Protein AF-A0A959YCK9-F1 (afdb_monomer_lite)

Sequence (73 aa):
MPKSYKHKKDTRTHIPSREEAGYEDANPLVQEKQELYLPKNPVVHRGQDPELFWLDKYGNDDRDDTLRVDLRS

Radius of gyration: 20.75 Å; chains: 1; bounding box: 45×21×63 Å

pLDDT: mean 72.73, std 7.36, range [55.94, 83.56]

Secondary structure (DSSP, 8-state):
-------TT---S----GGGTTGGGG-HHHHHTSEEEEEPP---STTT-HHHHHTTTT-GGG---EEEEETT-

Structure (mmCIF, N/CA/C/O backbone):
data_AF-A0A959YCK9-F1
#
_entry.id   AF-A0A959YCK9-F1
#
loop_
_atom_site.group_PDB
_atom_site.id
_atom_site.type_symbol
_atom_site.label_atom_id
_atom_site.label_alt_id
_atom_site.label_comp_id
_atom_site.label_asym_id
_atom_site.label_entity_id
_atom_site.label_seq_id
_atom_site.pdbx_PDB_ins_code
_atom_site.Cartn_x
_atom_site.Cartn_y
_atom_site.Cartn_z
_atom_site.occupancy
_atom_site.B_iso_or_equiv
_atom_site.auth_seq_id
_atom_site.auth_comp_id
_atom_site.auth_asym_id
_atom_site.auth_atom_id
_atom_site.pdbx_PDB_model_num
ATOM 1 N N . MET A 1 1 ? -9.949 -1.633 44.932 1.00 59.31 1 MET A N 1
ATOM 2 C CA . MET A 1 1 ? -10.590 -1.504 43.604 1.00 59.31 1 MET A CA 1
ATOM 3 C C . MET A 1 1 ? -9.600 -1.959 42.542 1.00 59.31 1 MET A C 1
ATOM 5 O O . MET A 1 1 ? -8.451 -1.535 42.627 1.00 59.31 1 MET A O 1
ATOM 9 N N . PRO A 1 2 ? -9.978 -2.837 41.601 1.00 65.44 2 PRO A N 1
ATOM 10 C CA . PRO A 1 2 ? -9.063 -3.291 40.557 1.00 65.44 2 PRO A CA 1
ATOM 11 C C . PRO A 1 2 ? -8.731 -2.139 39.591 1.00 65.44 2 PRO A C 1
ATOM 13 O O . PRO A 1 2 ? -9.620 -1.410 39.155 1.00 65.44 2 PRO A O 1
ATOM 16 N N . LYS A 1 3 ? -7.444 -1.954 39.271 1.00 74.50 3 LYS A N 1
ATOM 17 C CA . LYS A 1 3 ? -6.982 -1.000 38.249 1.00 74.50 3 LYS A CA 1
ATOM 18 C C . LYS A 1 3 ? -7.063 -1.672 36.877 1.00 74.50 3 LYS A C 1
ATOM 20 O O . LYS A 1 3 ? -6.281 -2.571 36.594 1.00 74.50 3 LYS A O 1
ATOM 25 N N . SER A 1 4 ? -7.987 -1.228 36.027 1.00 77.81 4 SER A N 1
ATOM 26 C CA . SER A 1 4 ? -8.017 -1.613 34.611 1.00 77.81 4 SER A CA 1
ATOM 27 C C . SER A 1 4 ? -7.063 -0.726 33.808 1.00 77.81 4 SER A C 1
ATOM 29 O O . SER A 1 4 ? -7.186 0.503 33.855 1.00 77.81 4 SER A O 1
ATOM 31 N N . TYR A 1 5 ? -6.155 -1.319 33.039 1.00 80.50 5 TYR A N 1
ATOM 32 C CA . TYR A 1 5 ? -5.327 -0.579 32.090 1.00 80.50 5 TYR A CA 1
ATOM 33 C C . TYR A 1 5 ? -6.149 -0.256 30.837 1.00 80.50 5 TYR A C 1
ATOM 35 O O . TYR A 1 5 ? -6.738 -1.147 30.232 1.00 80.50 5 TYR A O 1
ATOM 43 N N . LYS A 1 6 ? -6.227 1.030 30.471 1.00 79.62 6 LYS A N 1
ATOM 44 C CA . LYS A 1 6 ? -6.920 1.499 29.262 1.00 79.62 6 LYS A CA 1
ATOM 45 C C . LYS A 1 6 ? -5.907 2.045 28.258 1.00 79.62 6 LYS A C 1
ATOM 47 O O . LYS A 1 6 ? -5.085 2.891 28.614 1.00 79.62 6 LYS A O 1
ATOM 52 N N . HIS A 1 7 ? -6.009 1.621 27.003 1.00 79.12 7 HIS A N 1
ATOM 53 C CA . HIS A 1 7 ? -5.165 2.101 25.911 1.00 79.12 7 HIS A CA 1
ATOM 54 C C . HIS A 1 7 ? -5.731 3.408 25.343 1.00 79.12 7 HIS A C 1
ATOM 56 O O . HIS A 1 7 ? -6.477 3.412 24.377 1.00 79.12 7 HIS A O 1
ATOM 62 N N . LYS A 1 8 ? -5.382 4.548 25.953 1.00 79.25 8 LYS A N 1
ATOM 63 C CA . LYS A 1 8 ? -5.905 5.872 25.544 1.00 79.25 8 LYS A CA 1
ATOM 64 C C . LYS A 1 8 ? -5.522 6.303 24.120 1.00 79.25 8 LYS A C 1
ATOM 66 O O . LYS A 1 8 ? -6.102 7.251 23.610 1.00 79.25 8 LYS A O 1
ATOM 71 N N . LYS A 1 9 ? -4.510 5.665 23.528 1.00 82.38 9 LYS A N 1
ATOM 72 C CA . LYS A 1 9 ? -4.040 5.936 22.162 1.00 82.38 9 LYS A CA 1
ATOM 73 C C . LYS A 1 9 ? -4.737 5.074 21.110 1.00 82.38 9 LYS A C 1
ATOM 75 O O . LYS A 1 9 ? -4.512 5.301 19.928 1.00 82.38 9 LYS A O 1
ATOM 80 N N . ASP A 1 10 ? -5.519 4.082 21.530 1.00 77.50 10 ASP A N 1
ATOM 81 C CA . ASP A 1 10 ? -6.245 3.236 20.597 1.00 77.50 10 ASP A CA 1
ATOM 82 C C . ASP A 1 10 ? -7.463 4.003 20.077 1.00 77.50 10 ASP A C 1
ATOM 84 O O . ASP A 1 10 ? -8.382 4.326 20.830 1.00 77.50 10 ASP A O 1
ATOM 88 N N . THR A 1 11 ? -7.416 4.372 18.801 1.00 77.50 11 THR A N 1
ATOM 89 C CA . THR A 1 11 ? -8.492 5.087 18.105 1.00 77.50 11 THR A CA 1
ATOM 90 C C . THR A 1 11 ? -9.410 4.137 17.341 1.00 77.50 11 THR A C 1
ATOM 92 O O . THR A 1 11 ? -10.339 4.593 16.671 1.00 77.50 11 THR A O 1
ATOM 95 N N . ARG A 1 12 ? -9.171 2.821 17.421 1.00 72.88 12 ARG A N 1
ATOM 96 C CA . ARG A 1 12 ? -9.993 1.822 16.741 1.00 72.88 12 ARG A CA 1
ATOM 97 C C . ARG A 1 12 ? -11.373 1.792 17.382 1.00 72.88 12 ARG A C 1
ATOM 99 O O . ARG A 1 12 ? -11.523 1.608 18.585 1.00 72.88 12 ARG A O 1
ATOM 106 N N . THR A 1 13 ? -12.395 1.958 16.554 1.00 72.12 13 THR A N 1
ATOM 107 C CA . THR A 1 13 ? -13.796 1.933 16.990 1.00 72.12 13 THR A CA 1
ATOM 108 C C . THR A 1 13 ? -14.260 0.513 17.323 1.00 72.12 13 THR A C 1
ATOM 110 O O . THR A 1 13 ? -15.163 0.344 18.136 1.00 72.12 13 THR A O 1
ATOM 113 N N . HIS A 1 14 ? -13.630 -0.498 16.714 1.00 74.75 14 HIS A N 1
ATOM 114 C CA . HIS A 1 14 ? -13.941 -1.913 16.891 1.00 74.75 14 HIS A CA 1
ATOM 115 C C . HIS A 1 14 ? -12.668 -2.761 16.750 1.00 74.75 14 HIS A C 1
ATOM 117 O O . HIS A 1 14 ? -11.854 -2.524 15.854 1.00 74.75 14 HIS A O 1
ATOM 123 N N . ILE A 1 15 ? -12.509 -3.766 17.614 1.00 75.31 15 ILE A N 1
ATOM 124 C CA . ILE A 1 15 ? -11.493 -4.818 17.477 1.00 75.31 15 ILE A CA 1
ATOM 125 C C . ILE A 1 15 ? -12.251 -6.098 17.118 1.00 75.31 15 ILE A C 1
ATOM 127 O O . ILE A 1 15 ? -13.048 -6.541 17.945 1.00 75.31 15 ILE A O 1
ATOM 131 N N . PRO A 1 16 ? -12.087 -6.649 15.902 1.00 70.56 16 PRO A N 1
ATOM 132 C CA . PRO A 1 16 ? -12.812 -7.846 15.493 1.00 70.56 16 PRO A CA 1
ATOM 133 C C . PRO A 1 16 ? -12.494 -9.010 16.428 1.00 70.56 16 PRO A C 1
ATOM 135 O O . PRO A 1 16 ? -11.335 -9.234 16.796 1.00 70.56 16 PRO A O 1
ATOM 138 N N . SER A 1 17 ? -13.522 -9.759 16.811 1.00 79.00 17 SER A N 1
ATOM 139 C CA . SER A 1 17 ? -13.324 -11.072 17.413 1.00 79.00 17 SER A CA 1
ATOM 140 C C . SER A 1 17 ? -12.897 -12.090 16.346 1.00 79.00 17 SER A C 1
ATOM 142 O O . SER A 1 17 ? -12.988 -11.846 15.145 1.00 79.00 17 SER A O 1
ATOM 144 N N . ARG A 1 18 ? -12.437 -13.272 16.770 1.00 78.31 18 ARG A N 1
ATOM 145 C CA . ARG A 1 18 ? -12.012 -14.336 15.843 1.00 78.31 18 ARG A CA 1
ATOM 146 C C . ARG A 1 18 ? -13.141 -14.828 14.926 1.00 78.31 18 ARG A C 1
ATOM 148 O O . ARG A 1 18 ? -12.858 -15.310 13.838 1.00 78.31 18 ARG A O 1
ATOM 155 N N . GLU A 1 19 ? -14.391 -14.725 15.369 1.00 79.25 19 GLU A N 1
ATOM 156 C CA . GLU A 1 19 ? -15.578 -15.102 14.588 1.00 79.25 19 GLU A CA 1
ATOM 157 C C . GLU A 1 19 ? -15.995 -14.005 13.594 1.00 79.25 19 GLU A C 1
ATOM 159 O O . GLU A 1 19 ? -16.676 -14.291 12.617 1.00 79.25 19 GLU A O 1
ATOM 164 N N . GLU A 1 20 ? -15.531 -12.770 13.802 1.00 73.25 20 GLU A N 1
ATOM 165 C CA . GLU A 1 20 ? -15.774 -11.603 12.942 1.00 73.25 20 GLU A CA 1
ATOM 166 C C . GLU A 1 20 ? -14.587 -11.306 12.008 1.00 73.25 20 GLU A C 1
ATOM 168 O O . GLU A 1 20 ? -14.502 -10.223 11.421 1.00 73.25 20 GLU A O 1
ATOM 173 N N . ALA A 1 21 ? -13.648 -12.248 11.871 1.00 70.25 21 ALA A N 1
ATOM 174 C CA . ALA A 1 21 ? -12.542 -12.129 10.929 1.00 70.25 21 ALA A CA 1
ATOM 175 C C . ALA A 1 21 ? -13.088 -11.912 9.504 1.00 70.25 21 ALA A C 1
ATOM 177 O O . ALA A 1 21 ? -13.939 -12.671 9.040 1.00 70.25 21 ALA A O 1
ATOM 178 N N . GLY A 1 22 ? -12.621 -10.860 8.826 1.00 72.75 22 GLY A N 1
ATOM 179 C CA . GLY A 1 22 ? -13.103 -10.463 7.496 1.00 72.75 22 GLY A CA 1
ATOM 180 C C . GLY A 1 22 ? -14.222 -9.413 7.488 1.00 72.75 22 GLY A C 1
ATOM 181 O O . GLY A 1 22 ? -14.535 -8.874 6.431 1.00 72.75 22 GLY A O 1
ATOM 182 N N . TYR A 1 23 ? -14.792 -9.024 8.639 1.00 74.56 23 TYR A N 1
ATOM 183 C CA . TYR A 1 23 ? -15.774 -7.922 8.690 1.00 74.56 23 TYR A CA 1
ATOM 184 C C . TYR A 1 23 ? -15.191 -6.587 8.185 1.00 74.56 23 TYR A C 1
ATOM 186 O O . TYR A 1 23 ? -15.897 -5.724 7.662 1.00 74.56 23 TYR A O 1
ATOM 194 N N . GLU A 1 24 ? -13.876 -6.422 8.309 1.00 71.56 24 GLU A N 1
ATOM 195 C CA . GLU A 1 24 ? -13.140 -5.247 7.847 1.00 71.56 24 GLU A CA 1
ATOM 196 C C . GLU A 1 24 ? -12.988 -5.147 6.322 1.00 71.56 24 GLU A C 1
ATOM 198 O O . GLU A 1 24 ? -12.740 -4.047 5.833 1.00 71.56 24 GLU A O 1
ATOM 203 N N . ASP A 1 25 ? -13.240 -6.219 5.562 1.00 75.69 25 ASP A N 1
ATOM 204 C CA . ASP A 1 25 ? -13.219 -6.180 4.091 1.00 75.69 25 ASP A CA 1
ATOM 205 C C . ASP A 1 25 ? -14.311 -5.265 3.527 1.00 75.69 25 ASP A C 1
ATOM 207 O O . ASP A 1 25 ? -14.145 -4.673 2.462 1.00 75.69 25 ASP A O 1
ATOM 211 N N . ALA A 1 26 ? -15.421 -5.108 4.254 1.00 77.12 26 ALA A N 1
ATOM 212 C CA . ALA A 1 26 ? -16.499 -4.189 3.902 1.00 77.12 26 ALA A CA 1
ATOM 213 C C . ALA A 1 26 ? -16.206 -2.731 4.307 1.00 77.12 26 ALA A C 1
ATOM 215 O O . ALA A 1 26 ? -16.983 -1.833 3.976 1.00 77.12 26 ALA A O 1
ATOM 216 N N . ASN A 1 27 ? -15.114 -2.465 5.036 1.00 77.94 27 ASN A N 1
ATOM 217 C CA . ASN A 1 27 ? -14.777 -1.119 5.482 1.00 77.94 27 ASN A CA 1
ATOM 218 C C . ASN A 1 27 ? -14.104 -0.328 4.342 1.00 77.94 27 ASN A C 1
ATOM 220 O O . ASN A 1 27 ? -13.003 -0.693 3.916 1.00 77.94 27 ASN A O 1
ATOM 224 N N . PRO A 1 28 ? -14.689 0.797 3.888 1.00 78.25 28 PRO A N 1
ATOM 225 C CA . PRO A 1 28 ? -14.129 1.582 2.788 1.00 78.25 28 PRO A CA 1
ATOM 226 C C . PRO A 1 28 ? -12.712 2.101 3.076 1.00 78.25 28 PRO A C 1
ATOM 228 O O . PRO A 1 28 ? -11.898 2.176 2.163 1.00 78.25 28 PRO A O 1
ATOM 231 N N . LEU A 1 29 ? -12.375 2.382 4.342 1.00 76.44 29 LEU A N 1
ATOM 232 C CA . LEU A 1 29 ? -11.034 2.840 4.737 1.00 76.44 29 LEU A CA 1
ATOM 233 C C . LEU A 1 29 ? -9.966 1.749 4.597 1.00 76.44 29 LEU A C 1
ATOM 235 O O . LEU A 1 29 ? -8.792 2.055 4.395 1.00 76.44 29 LEU A O 1
ATOM 239 N N . VAL A 1 30 ? -10.366 0.487 4.763 1.00 75.69 30 VAL A N 1
ATOM 240 C CA . VAL A 1 30 ? -9.477 -0.670 4.612 1.00 75.69 30 VAL A CA 1
ATOM 241 C C . VAL A 1 30 ? -9.301 -0.976 3.132 1.00 75.69 30 VAL A C 1
ATOM 243 O O . VAL A 1 30 ? -8.175 -1.202 2.701 1.00 75.69 30 VAL A O 1
ATOM 246 N N . GLN A 1 31 ? -10.377 -0.893 2.341 1.00 77.69 31 GLN A N 1
ATOM 247 C CA . GLN A 1 31 ? -10.308 -1.059 0.887 1.00 77.69 31 GLN A CA 1
ATOM 248 C C . GLN A 1 31 ? -9.442 -0.002 0.195 1.00 77.69 31 GLN A C 1
ATOM 250 O O . GLN A 1 31 ? -8.664 -0.339 -0.692 1.00 77.69 31 GLN A O 1
ATOM 255 N N . GLU A 1 32 ? -9.517 1.257 0.630 1.00 77.94 32 GLU A N 1
ATOM 256 C CA . GLU A 1 32 ? -8.702 2.346 0.077 1.00 77.94 32 GLU A CA 1
ATOM 257 C C . GLU A 1 32 ? -7.192 2.123 0.282 1.00 77.94 32 GLU A C 1
ATOM 259 O O . GLU A 1 32 ? -6.379 2.548 -0.534 1.00 77.94 32 GLU A O 1
ATOM 264 N N . LYS A 1 33 ? -6.803 1.443 1.366 1.00 75.81 33 LYS A N 1
ATOM 265 C CA . LYS A 1 33 ? -5.404 1.310 1.802 1.00 75.81 33 LYS A CA 1
ATOM 266 C C . LYS A 1 33 ? -4.844 -0.100 1.635 1.00 75.81 33 LYS A C 1
ATOM 268 O O . LYS A 1 33 ? -3.900 -0.454 2.334 1.00 75.81 33 LYS A O 1
ATOM 273 N N . GLN A 1 34 ? -5.412 -0.913 0.747 1.00 78.62 34 GLN A N 1
ATOM 274 C CA . GLN A 1 34 ? -4.925 -2.282 0.530 1.00 78.62 34 GLN A CA 1
ATOM 275 C C . GLN A 1 34 ? -3.534 -2.313 -0.108 1.00 78.62 34 GLN A C 1
ATOM 277 O O . GLN A 1 34 ? -2.746 -3.212 0.176 1.00 78.62 34 GLN A O 1
ATOM 282 N N . GLU A 1 35 ? -3.216 -1.324 -0.943 1.00 82.50 35 GLU A N 1
ATOM 283 C CA . GLU A 1 35 ? -1.985 -1.304 -1.727 1.00 82.50 35 GLU A CA 1
ATOM 284 C C . GLU A 1 35 ? -1.174 -0.045 -1.443 1.00 82.50 35 GLU A C 1
ATOM 286 O O . GLU A 1 35 ? -1.701 1.069 -1.424 1.00 82.50 35 GLU A O 1
ATOM 291 N N . LEU A 1 36 ? 0.129 -0.227 -1.239 1.00 82.19 36 LEU A N 1
ATOM 292 C CA . LEU A 1 36 ? 1.076 0.861 -1.040 1.00 82.19 36 LEU A CA 1
ATOM 293 C C . LEU A 1 36 ? 2.100 0.880 -2.169 1.00 82.19 36 LEU A C 1
ATOM 295 O O . LEU A 1 36 ? 2.761 -0.122 -2.436 1.00 82.19 36 LEU A O 1
ATOM 299 N N . TYR A 1 37 ? 2.261 2.047 -2.787 1.00 83.12 37 TYR A N 1
ATOM 300 C CA . TYR A 1 37 ? 3.283 2.296 -3.796 1.00 83.12 37 TYR A CA 1
ATOM 301 C C . TYR A 1 37 ? 4.425 3.084 -3.163 1.00 83.12 37 TYR A C 1
ATOM 303 O O . TYR A 1 37 ? 4.258 4.239 -2.771 1.00 83.12 37 TYR A O 1
ATOM 311 N N . LEU A 1 38 ? 5.585 2.446 -3.042 1.00 82.06 38 LEU A N 1
ATOM 312 C CA . LEU A 1 38 ? 6.793 3.057 -2.496 1.00 82.06 38 LEU A CA 1
ATOM 313 C C . LEU A 1 38 ? 7.779 3.368 -3.624 1.00 82.06 38 LEU A C 1
ATOM 315 O O . LEU A 1 38 ? 7.960 2.523 -4.500 1.00 82.06 38 LEU A O 1
ATOM 319 N N . PRO A 1 39 ? 8.457 4.526 -3.619 1.00 82.19 39 PRO A N 1
ATOM 320 C CA . PRO A 1 39 ? 9.524 4.778 -4.578 1.00 82.19 39 PRO A CA 1
ATOM 321 C C . PRO A 1 39 ? 10.655 3.769 -4.357 1.00 82.19 39 PRO A C 1
ATOM 323 O O . PRO A 1 39 ? 11.100 3.553 -3.224 1.00 82.19 39 PRO A O 1
ATOM 326 N N . LYS A 1 40 ? 11.127 3.130 -5.429 1.00 75.44 40 LYS A N 1
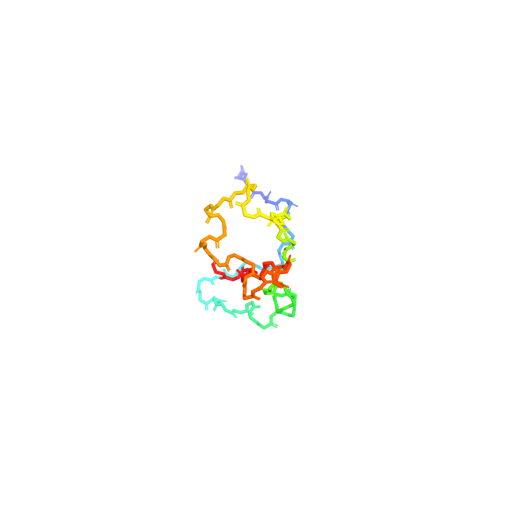ATOM 327 C CA . LYS A 1 40 ? 12.313 2.279 -5.348 1.00 75.44 40 LYS A CA 1
ATOM 328 C C . LYS A 1 40 ? 13.545 3.163 -5.170 1.00 75.44 40 LYS A C 1
ATOM 330 O O . LYS A 1 40 ? 13.628 4.274 -5.686 1.00 75.44 40 LYS A O 1
ATOM 335 N N . ASN A 1 41 ? 14.513 2.661 -4.408 1.00 68.00 41 ASN A N 1
ATOM 336 C CA . ASN A 1 41 ? 15.796 3.338 -4.237 1.00 68.00 41 ASN A CA 1
ATOM 337 C C . ASN A 1 41 ? 16.461 3.486 -5.624 1.00 68.00 41 ASN A C 1
ATOM 339 O O . ASN A 1 41 ? 16.510 2.481 -6.330 1.00 68.00 41 ASN A O 1
ATOM 343 N N . PRO A 1 42 ? 16.956 4.664 -6.042 1.00 65.56 42 PRO A N 1
ATOM 344 C CA . PRO A 1 42 ? 17.466 4.877 -7.395 1.00 65.56 42 PRO A CA 1
ATOM 345 C C . PRO A 1 42 ? 18.844 4.219 -7.554 1.00 65.56 42 PRO A C 1
ATOM 347 O O . PRO A 1 42 ? 19.885 4.863 -7.440 1.00 65.56 42 PRO A O 1
ATOM 350 N N . VAL A 1 43 ? 18.871 2.907 -7.779 1.00 61.25 43 VAL A N 1
ATOM 351 C CA . VAL A 1 43 ? 20.079 2.201 -8.222 1.00 61.25 43 VAL A CA 1
ATOM 352 C C . VAL A 1 43 ? 20.031 2.181 -9.742 1.00 61.25 43 VAL A C 1
ATOM 354 O O . VAL A 1 43 ? 19.528 1.248 -10.349 1.00 61.25 43 VAL A O 1
ATOM 357 N N . VAL A 1 44 ? 20.501 3.270 -10.348 1.00 59.44 44 VAL A N 1
ATOM 358 C CA . VAL A 1 44 ? 20.263 3.607 -11.767 1.00 59.44 44 VAL A CA 1
ATOM 359 C C .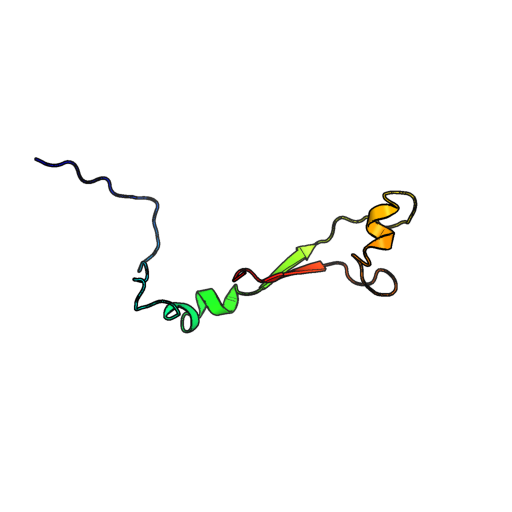 VAL A 1 44 ? 21.233 2.893 -12.729 1.00 59.44 44 VAL A C 1
ATOM 361 O O . VAL A 1 44 ? 21.183 3.085 -13.939 1.00 59.44 44 VAL A O 1
ATOM 364 N N . HIS A 1 45 ? 22.181 2.108 -12.205 1.00 59.78 45 HIS A N 1
ATOM 365 C CA . HIS A 1 45 ? 23.279 1.543 -12.991 1.00 59.78 45 HIS A CA 1
ATOM 366 C C . HIS A 1 45 ? 23.945 0.332 -12.325 1.00 59.78 45 HIS A C 1
ATOM 368 O O . HIS A 1 45 ? 24.209 0.322 -11.121 1.00 59.78 45 HIS A O 1
ATOM 374 N N . ARG A 1 46 ? 24.306 -0.653 -13.165 1.00 55.94 46 ARG A N 1
ATOM 375 C CA . ARG A 1 46 ? 24.912 -1.959 -12.820 1.00 55.94 46 ARG A CA 1
ATOM 376 C C . ARG A 1 46 ? 26.142 -1.907 -11.901 1.00 55.94 46 ARG A C 1
ATOM 378 O O . ARG A 1 46 ? 26.442 -2.896 -11.248 1.00 55.94 46 ARG A O 1
ATOM 385 N N . GLY A 1 47 ? 26.868 -0.788 -11.869 1.00 60.66 47 GLY A N 1
ATOM 386 C CA . GLY A 1 47 ? 28.077 -0.627 -11.053 1.00 60.66 47 GLY A CA 1
ATOM 387 C C . GLY A 1 47 ? 27.827 -0.228 -9.595 1.00 60.66 47 GLY A C 1
ATOM 388 O O . GLY A 1 47 ? 28.759 -0.265 -8.800 1.00 60.66 47 GLY A O 1
ATOM 389 N N . GLN A 1 48 ? 26.601 0.172 -9.245 1.00 65.88 48 GLN A N 1
ATOM 390 C CA . GLN A 1 48 ? 26.269 0.653 -7.902 1.00 65.88 48 GLN A CA 1
ATOM 391 C C . GLN A 1 48 ? 25.843 -0.485 -6.966 1.00 65.88 48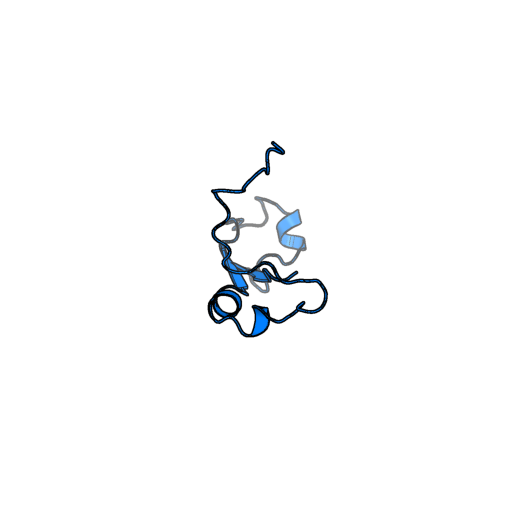 GLN A C 1
ATOM 393 O O . GLN A 1 48 ? 26.139 -0.426 -5.777 1.00 65.88 48 GLN A O 1
ATOM 398 N N . ASP A 1 49 ? 25.192 -1.516 -7.509 1.00 63.09 49 ASP A N 1
ATOM 399 C CA . ASP A 1 49 ? 24.887 -2.763 -6.808 1.00 63.09 49 ASP A CA 1
ATOM 400 C C . ASP A 1 49 ? 24.547 -3.866 -7.840 1.00 63.09 49 ASP A C 1
ATOM 402 O O . ASP A 1 49 ? 23.430 -3.898 -8.372 1.00 63.09 49 ASP A O 1
ATOM 406 N N . PRO A 1 50 ? 25.509 -4.730 -8.207 1.00 64.56 50 PRO A N 1
ATOM 407 C CA . PRO A 1 50 ? 25.310 -5.746 -9.238 1.00 64.56 50 PRO A CA 1
ATOM 408 C C . PRO A 1 50 ? 24.334 -6.852 -8.814 1.00 64.56 50 PRO A C 1
ATOM 410 O O . PRO A 1 50 ? 23.726 -7.475 -9.682 1.00 64.56 50 PRO A O 1
ATOM 413 N N . GLU A 1 51 ? 24.132 -7.078 -7.511 1.00 65.69 51 GLU A N 1
ATOM 414 C CA . GLU A 1 51 ? 23.204 -8.109 -7.034 1.00 65.69 51 GLU A CA 1
ATOM 415 C C . GLU A 1 51 ? 21.746 -7.668 -7.192 1.00 65.69 51 GLU A C 1
ATOM 417 O O . GLU A 1 51 ? 20.888 -8.463 -7.580 1.00 65.69 51 GLU A O 1
ATOM 422 N N . LEU A 1 52 ? 21.467 -6.374 -7.002 1.00 61.19 52 LEU A N 1
ATOM 423 C CA . LEU A 1 52 ? 20.142 -5.796 -7.250 1.00 61.19 52 LEU A CA 1
ATOM 424 C C . LEU A 1 52 ? 19.732 -5.849 -8.731 1.00 61.19 52 LEU A C 1
ATOM 426 O O . LEU A 1 52 ? 18.537 -5.921 -9.020 1.00 61.19 52 LEU A O 1
ATOM 430 N N . PHE A 1 53 ? 20.700 -5.843 -9.652 1.00 57.62 53 PHE A N 1
ATOM 431 C CA . PHE A 1 53 ? 20.454 -5.992 -11.090 1.00 57.62 53 PHE A CA 1
ATOM 432 C C . PHE A 1 53 ? 20.026 -7.423 -11.466 1.00 57.62 53 PHE A C 1
ATOM 434 O O . PHE A 1 53 ? 19.233 -7.610 -12.383 1.00 57.62 53 PHE A O 1
ATOM 441 N N . TRP A 1 54 ? 20.504 -8.447 -10.752 1.00 61.12 54 TRP A N 1
ATOM 442 C CA . TRP A 1 54 ? 20.172 -9.849 -11.048 1.00 61.12 54 TRP A CA 1
ATOM 443 C C . TRP A 1 54 ? 18.826 -10.314 -10.494 1.00 61.12 54 TRP A C 1
ATOM 445 O O . TRP A 1 54 ? 18.320 -11.351 -10.917 1.00 61.12 54 TRP A O 1
ATOM 455 N N . LEU A 1 55 ? 18.226 -9.547 -9.585 1.00 69.38 55 LEU A N 1
ATOM 456 C CA . LEU A 1 55 ? 16.936 -9.862 -8.968 1.00 69.38 55 LEU A CA 1
ATOM 457 C C . LEU A 1 55 ? 15.730 -9.249 -9.704 1.00 69.38 55 LEU A C 1
A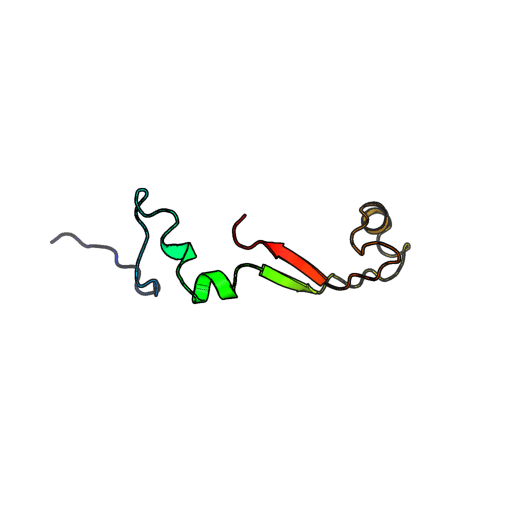TOM 459 O O . LEU A 1 55 ? 14.642 -9.226 -9.135 1.00 69.38 55 LEU A O 1
ATOM 463 N N . ASP A 1 56 ? 15.916 -8.728 -10.927 1.00 68.00 56 ASP A N 1
ATOM 464 C CA . ASP A 1 56 ? 14.867 -8.097 -11.758 1.00 68.00 56 ASP A CA 1
ATOM 465 C C . ASP A 1 56 ? 14.035 -7.044 -10.994 1.00 68.00 56 ASP A C 1
ATOM 467 O O . ASP A 1 56 ? 12.835 -6.852 -11.192 1.00 68.00 56 ASP A O 1
ATOM 471 N N . LYS A 1 57 ? 14.678 -6.348 -10.048 1.00 66.62 57 LYS A N 1
ATOM 472 C CA . LYS A 1 57 ? 13.990 -5.481 -9.084 1.00 66.62 57 LYS A CA 1
ATOM 473 C C . LYS A 1 57 ? 13.286 -4.294 -9.745 1.00 66.62 57 LYS A C 1
ATOM 475 O O . LYS A 1 57 ? 12.324 -3.775 -9.177 1.00 66.62 57 LYS A O 1
ATOM 480 N N . TYR A 1 58 ? 13.752 -3.847 -10.907 1.00 70.62 58 TYR A N 1
ATOM 481 C CA . TYR A 1 58 ? 13.201 -2.708 -11.652 1.00 70.62 58 TYR A CA 1
ATOM 482 C C . TYR A 1 58 ? 12.409 -3.135 -12.900 1.00 70.62 58 TYR A C 1
ATOM 484 O O . TYR A 1 58 ? 12.009 -2.276 -13.684 1.00 70.62 58 TYR A O 1
ATOM 492 N N . GLY A 1 59 ? 12.131 -4.435 -13.049 1.00 70.62 59 GLY A N 1
ATOM 493 C CA . GLY A 1 59 ? 11.406 -4.987 -14.187 1.00 70.62 59 GLY A CA 1
A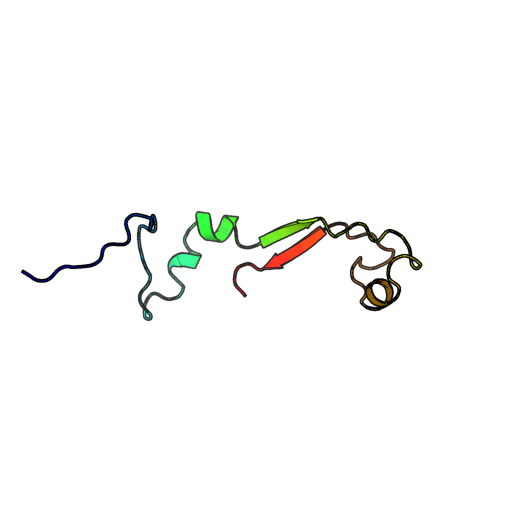TOM 494 C C . GLY A 1 59 ? 12.172 -4.874 -15.509 1.00 70.62 59 GLY A C 1
ATOM 495 O O . GLY A 1 59 ? 13.316 -4.419 -15.577 1.00 70.62 59 GLY A O 1
ATOM 496 N N . ASN A 1 60 ? 11.509 -5.267 -16.598 1.00 70.19 60 ASN A N 1
ATOM 497 C CA . ASN A 1 60 ? 12.119 -5.288 -17.924 1.00 70.19 60 ASN A CA 1
ATOM 498 C C . ASN A 1 60 ? 12.536 -3.872 -18.378 1.00 70.19 60 ASN A C 1
ATOM 500 O O . ASN A 1 60 ? 11.694 -2.982 -18.505 1.00 70.19 60 ASN A O 1
ATOM 504 N N . ASP A 1 61 ? 13.822 -3.697 -18.694 1.00 69.56 61 ASP A N 1
ATOM 505 C CA . ASP A 1 61 ? 14.470 -2.419 -19.045 1.00 69.56 61 ASP A CA 1
ATOM 506 C C . ASP A 1 61 ? 14.478 -1.350 -17.930 1.00 69.56 61 ASP A C 1
ATOM 508 O O . ASP A 1 61 ? 14.496 -0.159 -18.241 1.00 69.56 61 ASP A O 1
ATOM 512 N N . ASP A 1 62 ? 14.452 -1.740 -16.651 1.00 67.75 62 ASP A N 1
ATOM 513 C CA . ASP A 1 62 ? 14.537 -0.815 -15.507 1.00 67.75 62 ASP A CA 1
ATOM 514 C C . ASP A 1 62 ? 13.408 0.245 -15.462 1.00 67.75 62 ASP A C 1
ATOM 516 O O . ASP A 1 62 ? 13.608 1.368 -15.001 1.00 67.75 62 ASP A O 1
ATOM 520 N N . ARG A 1 63 ? 12.210 -0.086 -15.969 1.00 70.75 63 ARG A N 1
ATOM 521 C CA . ARG A 1 63 ? 11.090 0.869 -16.122 1.00 70.75 63 ARG A CA 1
ATOM 522 C C . ARG A 1 63 ? 10.238 1.061 -14.870 1.00 70.75 63 ARG A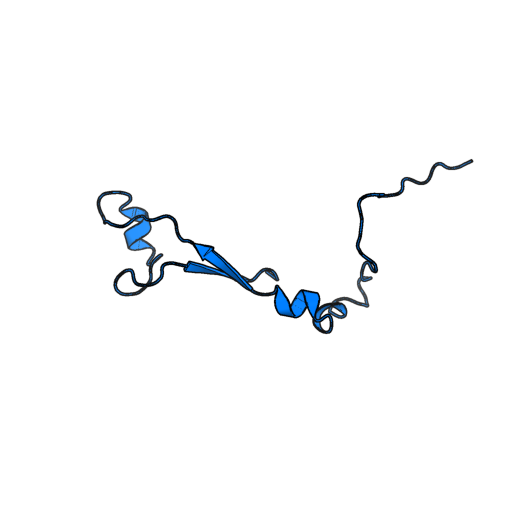 C 1
ATOM 524 O O . ARG A 1 63 ? 9.452 2.006 -14.814 1.00 70.75 63 ARG A O 1
ATOM 531 N N . ASP A 1 64 ? 10.342 0.164 -13.895 1.00 74.25 64 ASP A N 1
ATOM 532 C CA . ASP A 1 64 ? 9.492 0.216 -12.713 1.00 74.25 64 ASP A CA 1
ATOM 533 C C . ASP A 1 64 ? 10.151 1.018 -11.592 1.00 74.25 64 ASP A C 1
ATOM 535 O O . ASP A 1 64 ? 10.931 0.478 -10.803 1.00 74.25 64 ASP A O 1
ATOM 539 N N . ASP A 1 65 ? 9.731 2.270 -11.435 1.00 76.75 65 ASP A N 1
ATOM 540 C CA . ASP A 1 65 ? 10.227 3.175 -10.389 1.00 76.75 65 ASP A CA 1
ATOM 541 C C . ASP A 1 65 ? 9.569 2.962 -9.015 1.00 76.75 65 ASP A C 1
ATOM 543 O O . ASP A 1 65 ? 10.011 3.521 -8.008 1.00 76.75 65 ASP A O 1
ATOM 547 N N . THR A 1 66 ? 8.497 2.164 -8.941 1.00 80.38 66 THR A N 1
ATOM 548 C CA . THR A 1 66 ? 7.704 1.985 -7.714 1.00 80.38 66 THR A CA 1
ATOM 549 C C . THR A 1 66 ? 7.539 0.519 -7.329 1.00 80.38 66 THR A C 1
ATOM 551 O O . THR A 1 66 ? 7.367 -0.358 -8.173 1.00 80.38 66 THR A O 1
ATOM 554 N N . LEU A 1 67 ? 7.642 0.237 -6.031 1.00 81.81 67 LEU A N 1
ATOM 555 C CA . LEU A 1 67 ? 7.380 -1.062 -5.427 1.00 81.81 67 LEU A CA 1
ATOM 556 C C . LEU A 1 67 ? 5.937 -1.086 -4.922 1.00 81.81 67 LEU A C 1
ATOM 558 O O . LEU A 1 67 ? 5.579 -0.296 -4.048 1.00 81.81 67 LEU A O 1
ATOM 562 N N . ARG A 1 68 ? 5.138 -2.010 -5.456 1.00 83.56 68 ARG A N 1
ATOM 563 C CA . ARG A 1 68 ? 3.785 -2.300 -4.977 1.00 83.56 68 ARG A CA 1
ATOM 564 C C . ARG A 1 68 ? 3.864 -3.287 -3.814 1.00 83.56 68 ARG A C 1
ATOM 566 O O . ARG A 1 68 ? 4.432 -4.366 -3.964 1.00 83.56 68 ARG A O 1
ATOM 573 N N . VAL A 1 69 ? 3.297 -2.918 -2.672 1.00 80.81 69 VAL A N 1
ATOM 574 C CA . VAL A 1 69 ? 3.229 -3.744 -1.460 1.00 80.81 69 VAL A CA 1
ATOM 575 C C . VAL A 1 69 ? 1.763 -3.989 -1.118 1.00 80.81 69 VAL A C 1
ATOM 577 O O . VAL A 1 69 ? 0.997 -3.030 -1.009 1.00 80.81 69 VAL A O 1
ATOM 580 N N . ASP A 1 70 ? 1.378 -5.256 -0.947 1.00 80.56 70 ASP A N 1
ATOM 581 C CA . ASP A 1 70 ? 0.073 -5.619 -0.383 1.00 80.56 70 ASP A CA 1
ATOM 582 C C . ASP A 1 70 ? 0.149 -5.495 1.142 1.00 80.56 70 ASP A C 1
ATOM 584 O O . ASP A 1 70 ? 0.939 -6.178 1.795 1.00 80.56 70 ASP A O 1
ATOM 588 N N . LEU A 1 71 ? -0.651 -4.594 1.709 1.00 76.06 71 LEU A N 1
ATOM 589 C CA . LEU A 1 71 ? -0.679 -4.321 3.146 1.00 76.06 71 LEU A CA 1
ATOM 590 C C . LEU A 1 71 ? -1.520 -5.338 3.938 1.00 76.06 71 LEU A C 1
ATOM 592 O O . LEU A 1 71 ? -1.640 -5.202 5.155 1.00 76.06 71 LEU A O 1
ATOM 596 N N . ARG A 1 72 ? -2.103 -6.343 3.270 1.00 68.38 72 ARG A N 1
ATOM 597 C CA . ARG A 1 72 ? -2.896 -7.420 3.888 1.00 68.38 72 ARG A CA 1
ATOM 598 C C . ARG A 1 72 ? -2.101 -8.706 4.150 1.00 68.38 72 ARG A C 1
ATOM 600 O O . ARG A 1 72 ? -2.672 -9.638 4.713 1.00 68.38 72 ARG A O 1
ATOM 607 N N . SER A 1 73 ? -0.849 -8.785 3.685 1.00 56.94 73 SER A N 1
ATOM 608 C CA . SER A 1 73 ? -0.025 -10.004 3.730 1.00 56.94 73 SER A CA 1
ATOM 609 C C . SER A 1 73 ? 0.704 -10.231 5.052 1.00 56.94 73 SER A C 1
ATOM 611 O O . SER A 1 73 ? 0.937 -9.263 5.807 1.00 56.94 73 SER A O 1
#

Foldseek 3Di:
DDDDDDDPVDPDPDDDDPVCPPVCVPPVVCVVPQKDKDFDDCPPDCVVPVVCVVVCVCPDPSPRRIDIDGPVD